Protein AF-A0A920A116-F1 (afdb_monomer_lite)

Foldseek 3Di:
DDDKDKAFAAQVLLVVVVVCQVVCVVQFWHWADDPRGIIITDTDRCVVPDDDVNVVSVVSSVVD

pLDDT: mean 92.76, std 7.44, range [45.88, 97.0]

Sequence (64 aa):
MLIPEVVDLEHIKIQRILELKDDFARLGLILEKFGEGAILVREIPSILGDINVKNLVIDIALRT

Secondary structure (DSSP, 8-state):
-PPPEEEE--HHHHHHHHHTHHHHHHTT-EEEE-SSSEEEEEE--GGG-S--HHHHHHHHHTT-

Radius of gyration: 10.8 Å; chains: 1; bounding box: 22×26×26 Å

Structure (mmCIF, N/CA/C/O backbone):
data_AF-A0A920A116-F1
#
_entry.id   AF-A0A920A116-F1
#
loop_
_atom_site.group_PDB
_atom_site.id
_atom_site.type_symbol
_atom_site.label_atom_id
_atom_site.label_alt_id
_atom_site.label_comp_id
_atom_site.label_asym_id
_atom_site.label_entity_id
_atom_site.label_seq_id
_atom_site.pdbx_PDB_ins_code
_atom_site.Cartn_x
_atom_site.Cartn_y
_atom_site.Cartn_z
_atom_site.occupancy
_atom_site.B_iso_or_equiv
_atom_site.auth_seq_id
_atom_site.auth_comp_id
_atom_site.auth_asym_id
_atom_site.auth_atom_id
_atom_site.pdbx_PDB_model_num
ATOM 1 N N . MET A 1 1 ? 9.914 -16.086 -3.584 1.00 45.88 1 MET A N 1
ATOM 2 C CA . MET A 1 1 ? 9.363 -15.388 -2.403 1.00 45.88 1 MET A CA 1
ATOM 3 C C . MET A 1 1 ? 9.351 -13.912 -2.732 1.00 45.88 1 MET A C 1
ATOM 5 O O . MET A 1 1 ? 10.416 -13.396 -3.046 1.00 45.88 1 MET A O 1
ATOM 9 N N . LEU A 1 2 ? 8.184 -13.267 -2.737 1.00 67.81 2 LEU A N 1
ATOM 10 C CA . LEU A 1 2 ? 8.128 -11.808 -2.817 1.00 67.81 2 LEU A CA 1
ATOM 11 C C . LEU A 1 2 ? 8.550 -11.263 -1.451 1.00 67.81 2 LEU A C 1
ATOM 13 O O . LEU A 1 2 ? 8.060 -11.729 -0.421 1.00 67.81 2 LEU A O 1
ATOM 17 N N . ILE A 1 3 ? 9.515 -10.351 -1.440 1.00 83.19 3 ILE A N 1
ATOM 18 C CA . ILE A 1 3 ? 9.841 -9.586 -0.238 1.00 83.19 3 ILE A CA 1
ATOM 19 C C . ILE A 1 3 ? 8.726 -8.541 -0.103 1.00 83.19 3 ILE A C 1
ATOM 21 O O . ILE A 1 3 ? 8.456 -7.853 -1.088 1.00 83.19 3 ILE A O 1
ATOM 25 N N . PRO A 1 4 ? 8.042 -8.439 1.050 1.00 90.69 4 PRO A N 1
ATOM 26 C CA . PRO A 1 4 ? 7.022 -7.418 1.227 1.00 90.69 4 PRO A CA 1
ATOM 27 C C . PRO A 1 4 ? 7.617 -6.016 1.101 1.00 90.69 4 PRO A C 1
ATOM 29 O O . PRO A 1 4 ? 8.696 -5.746 1.629 1.00 90.69 4 PRO A O 1
ATOM 32 N N . GLU A 1 5 ? 6.896 -5.121 0.435 1.00 93.44 5 GLU A N 1
ATOM 33 C CA . GLU A 1 5 ? 7.335 -3.742 0.222 1.00 93.44 5 GLU A CA 1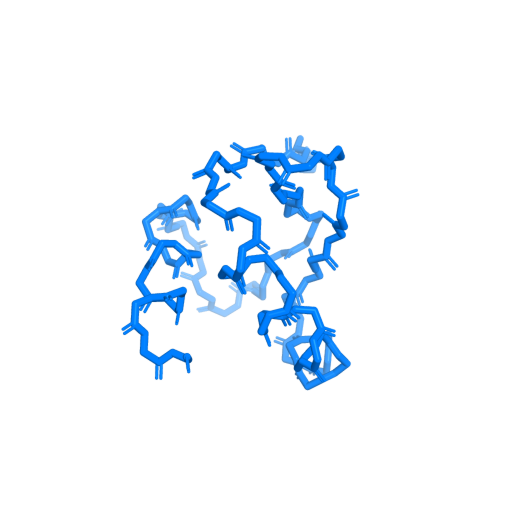
ATOM 34 C C . GLU A 1 5 ? 6.662 -2.807 1.224 1.00 93.44 5 GLU A C 1
ATOM 36 O O . GLU A 1 5 ? 5.450 -2.864 1.428 1.00 93.44 5 GLU A O 1
ATOM 41 N N . VAL A 1 6 ? 7.446 -1.922 1.839 1.00 95.81 6 VAL A N 1
ATOM 42 C CA . VAL A 1 6 ? 6.945 -0.895 2.761 1.00 95.81 6 VAL A CA 1
ATOM 43 C C . VAL A 1 6 ? 6.818 0.429 2.012 1.00 95.81 6 VAL A C 1
ATOM 45 O O . VAL A 1 6 ? 7.737 0.831 1.289 1.00 95.81 6 VAL A O 1
ATOM 48 N N . VAL A 1 7 ? 5.674 1.093 2.174 1.00 96.56 7 VAL A N 1
ATOM 49 C CA . VAL A 1 7 ? 5.354 2.381 1.550 1.00 96.56 7 VAL A CA 1
ATOM 50 C C . VAL A 1 7 ? 4.987 3.383 2.636 1.00 96.56 7 VAL A C 1
ATOM 52 O O . VAL A 1 7 ? 3.996 3.196 3.345 1.00 96.56 7 VAL A O 1
ATOM 55 N N . ASP A 1 8 ? 5.773 4.451 2.740 1.00 97.00 8 ASP A N 1
ATOM 56 C CA . ASP A 1 8 ? 5.509 5.547 3.669 1.00 97.00 8 ASP A CA 1
ATOM 57 C C . ASP A 1 8 ? 4.340 6.400 3.168 1.00 97.00 8 ASP A C 1
ATOM 59 O O . ASP A 1 8 ? 4.304 6.824 2.010 1.00 97.00 8 ASP A O 1
ATOM 63 N N . LEU A 1 9 ? 3.371 6.653 4.044 1.00 96.44 9 LEU A N 1
ATOM 64 C CA . LEU A 1 9 ? 2.158 7.409 3.754 1.00 96.44 9 LEU A CA 1
ATOM 65 C C . LEU A 1 9 ? 1.672 8.144 5.004 1.00 96.44 9 LEU A C 1
ATOM 67 O O . LEU A 1 9 ? 1.881 7.721 6.137 1.00 96.44 9 LEU A O 1
ATOM 71 N N . GLU A 1 10 ? 0.936 9.231 4.796 1.00 96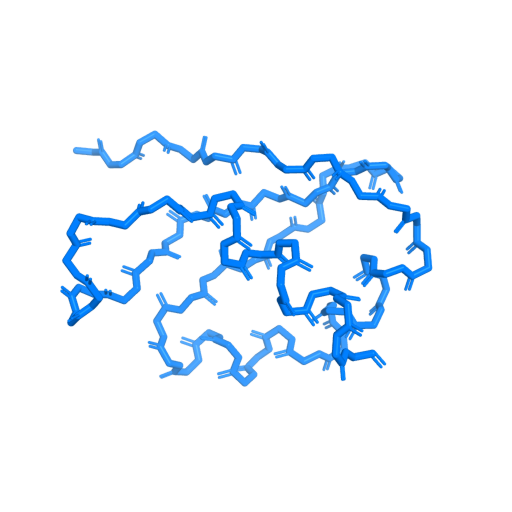.12 10 GLU A N 1
ATOM 72 C CA . GLU A 1 10 ? 0.262 9.928 5.888 1.00 96.12 10 GLU A CA 1
ATOM 73 C C . GLU A 1 10 ? -0.803 9.037 6.542 1.00 96.12 10 GLU A C 1
ATOM 75 O O . GLU A 1 10 ? -1.559 8.340 5.858 1.00 96.12 10 GLU A O 1
ATOM 80 N N . HIS A 1 11 ? -0.927 9.134 7.867 1.00 95.06 11 HIS A N 1
ATOM 81 C CA . HIS A 1 11 ? -1.855 8.325 8.658 1.00 95.06 11 HIS A CA 1
ATOM 82 C C . HIS A 1 11 ? -3.291 8.330 8.111 1.00 95.06 11 HIS A C 1
ATOM 84 O O . HIS A 1 11 ? -3.934 7.284 8.024 1.00 95.06 11 HIS A O 1
ATOM 90 N N . ILE A 1 12 ? -3.782 9.5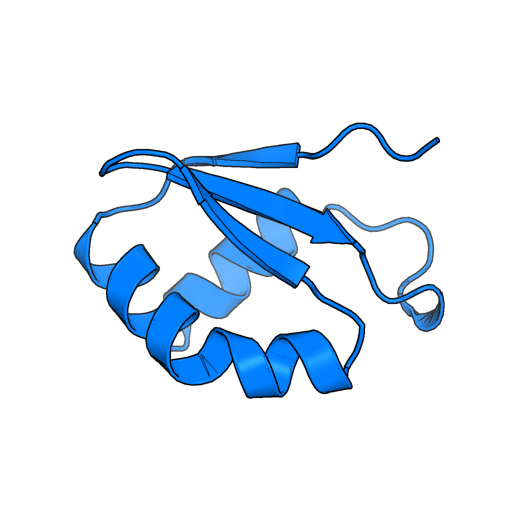01 7.690 1.00 95.06 12 ILE A N 1
ATOM 91 C CA . ILE A 1 12 ? -5.140 9.653 7.158 1.00 95.06 12 ILE A CA 1
ATOM 92 C C . ILE A 1 12 ? -5.352 8.872 5.854 1.00 95.06 12 ILE A C 1
ATOM 94 O O . ILE A 1 12 ? -6.403 8.263 5.668 1.00 95.06 12 ILE A O 1
ATOM 98 N N . LYS A 1 13 ? -4.341 8.824 4.977 1.00 95.94 13 LYS A N 1
ATOM 99 C CA . LYS A 1 13 ? -4.383 8.058 3.723 1.00 95.94 13 LYS A CA 1
ATOM 100 C C . LYS A 1 13 ? -4.367 6.562 4.002 1.00 95.94 13 LYS A C 1
ATOM 102 O O . LYS A 1 13 ? -5.116 5.815 3.385 1.00 95.94 13 LYS A O 1
ATOM 107 N N . ILE A 1 14 ? -3.562 6.138 4.977 1.00 96.31 14 ILE A N 1
ATOM 108 C CA . ILE A 1 14 ? -3.521 4.742 5.420 1.00 96.31 14 ILE A CA 1
ATOM 109 C C . ILE A 1 14 ? -4.901 4.302 5.911 1.00 96.31 14 ILE A C 1
ATOM 111 O O . ILE A 1 14 ? -5.358 3.235 5.519 1.00 96.31 14 ILE A O 1
ATOM 115 N N . GLN A 1 15 ? -5.588 5.115 6.722 1.00 95.31 15 GLN A N 1
ATOM 116 C CA . GLN A 1 15 ? -6.938 4.773 7.185 1.00 95.31 15 GLN A CA 1
ATOM 117 C C . GLN A 1 15 ? -7.914 4.580 6.015 1.00 95.31 15 GLN A C 1
ATOM 119 O O . GLN A 1 15 ? -8.551 3.535 5.943 1.00 95.31 15 GLN A O 1
ATOM 124 N N . ARG A 1 16 ? -7.949 5.509 5.050 1.00 94.88 16 ARG A N 1
ATOM 125 C CA . ARG A 1 16 ? -8.819 5.401 3.862 1.00 94.88 16 ARG A CA 1
ATOM 126 C C . ARG A 1 16 ? -8.536 4.164 3.015 1.00 94.88 16 ARG A C 1
ATOM 128 O O . ARG A 1 16 ? -9.454 3.478 2.589 1.00 94.88 16 ARG A O 1
ATOM 135 N N . ILE A 1 17 ? -7.262 3.852 2.788 1.00 94.88 17 ILE A N 1
ATOM 136 C CA . ILE A 1 17 ? -6.876 2.651 2.039 1.00 94.88 17 ILE A CA 1
ATOM 137 C C . ILE A 1 17 ? -7.318 1.384 2.782 1.00 94.88 17 ILE A C 1
ATOM 139 O O . ILE A 1 17 ? -7.792 0.437 2.156 1.00 94.88 17 ILE A O 1
ATOM 143 N N . LEU A 1 18 ? -7.181 1.359 4.111 1.00 94.88 18 LEU A N 1
ATOM 144 C CA . LEU A 1 18 ? -7.556 0.205 4.927 1.00 94.88 18 LEU A CA 1
ATOM 145 C C . LEU A 1 18 ? -9.073 -0.023 4.991 1.00 94.88 18 LEU A C 1
ATOM 147 O O . LEU A 1 18 ? -9.478 -1.170 5.165 1.00 94.88 18 LEU A O 1
ATOM 151 N N . GLU A 1 19 ? -9.902 1.007 4.797 1.00 96.06 19 GLU A N 1
ATOM 152 C CA . GLU A 1 19 ? -11.360 0.852 4.639 1.00 96.06 19 GLU A CA 1
ATOM 153 C C . GLU A 1 19 ? -11.723 0.021 3.397 1.00 96.06 19 GLU A C 1
ATOM 155 O O . GLU A 1 19 ? -12.731 -0.680 3.397 1.00 96.06 19 GLU A O 1
ATOM 160 N N . LEU A 1 20 ? -10.872 0.044 2.366 1.00 95.62 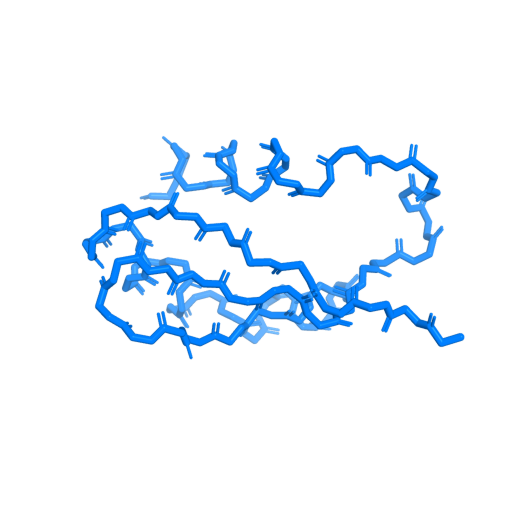20 LEU A N 1
ATOM 161 C CA . LEU A 1 20 ? -11.053 -0.678 1.102 1.00 95.62 20 LEU A CA 1
ATOM 162 C C . LEU A 1 20 ? -10.172 -1.935 0.997 1.00 95.62 20 LEU A C 1
ATOM 164 O O . LEU A 1 20 ? -10.073 -2.536 -0.076 1.00 95.62 20 LEU A O 1
ATOM 168 N N . LYS A 1 21 ? -9.498 -2.359 2.080 1.00 95.19 21 LYS A N 1
ATOM 169 C CA . LYS A 1 21 ? -8.497 -3.440 2.000 1.00 95.19 21 LYS A CA 1
ATOM 170 C C . LYS A 1 21 ? -9.085 -4.742 1.450 1.00 95.19 21 LYS A C 1
ATOM 172 O O . LYS A 1 21 ? -8.401 -5.451 0.719 1.00 95.19 21 LYS A O 1
ATOM 177 N N . ASP A 1 22 ? -10.328 -5.065 1.808 1.00 96.56 22 ASP A N 1
ATOM 178 C CA . ASP A 1 22 ? -10.953 -6.325 1.406 1.00 96.56 22 ASP A CA 1
ATOM 179 C C . ASP A 1 22 ? -11.307 -6.306 -0.088 1.00 96.56 22 ASP A C 1
ATOM 181 O O . ASP A 1 22 ? -11.188 -7.329 -0.763 1.00 96.56 22 ASP A O 1
ATOM 185 N N . ASP A 1 23 ? -11.652 -5.136 -0.641 1.00 96.12 23 ASP A N 1
ATOM 186 C CA . ASP A 1 23 ? -11.809 -4.947 -2.085 1.00 96.12 23 ASP A CA 1
ATOM 187 C C . ASP A 1 23 ? -10.487 -5.170 -2.822 1.00 96.12 23 ASP A C 1
ATOM 189 O O . ASP A 1 23 ? -10.450 -5.916 -3.803 1.00 96.12 23 ASP A O 1
ATOM 193 N N . PHE A 1 24 ? -9.390 -4.590 -2.325 1.00 95.56 24 PHE A N 1
ATOM 194 C CA . PHE A 1 24 ? -8.056 -4.809 -2.888 1.00 95.56 24 PHE A CA 1
ATOM 195 C C . PHE A 1 24 ? -7.616 -6.273 -2.781 1.00 95.56 24 PHE A C 1
ATOM 197 O O . PHE A 1 24 ? -7.097 -6.829 -3.752 1.00 95.56 24 PHE A O 1
ATOM 204 N N . ALA A 1 25 ? -7.902 -6.935 -1.657 1.00 96.25 25 ALA A N 1
ATOM 205 C CA . ALA A 1 25 ? -7.567 -8.338 -1.446 1.00 96.25 25 ALA A CA 1
ATOM 206 C C . ALA A 1 25 ? -8.270 -9.254 -2.460 1.00 96.25 25 ALA A C 1
ATOM 208 O O . ALA A 1 25 ? -7.633 -10.154 -3.006 1.00 96.25 25 ALA A O 1
ATOM 209 N N . ARG A 1 26 ? -9.543 -8.992 -2.804 1.00 96.19 26 ARG A N 1
ATOM 210 C CA . ARG A 1 26 ? -10.237 -9.741 -3.873 1.00 96.19 26 ARG A CA 1
ATOM 211 C C . ARG A 1 26 ? -9.592 -9.575 -5.247 1.00 96.19 26 ARG A C 1
ATOM 213 O O . ARG A 1 26 ? -9.746 -10.449 -6.095 1.00 96.19 26 ARG A O 1
ATOM 220 N N . LEU A 1 27 ? -8.913 -8.455 -5.482 1.00 94.50 27 LEU A N 1
ATOM 221 C CA . LEU A 1 27 ? -8.182 -8.191 -6.720 1.00 94.50 27 LEU A CA 1
ATOM 222 C C . LEU A 1 27 ? -6.763 -8.778 -6.699 1.00 94.50 27 LEU A C 1
ATOM 224 O O . LEU A 1 27 ? -6.094 -8.741 -7.727 1.00 94.50 27 LEU A O 1
ATOM 228 N N . GLY A 1 28 ? -6.313 -9.330 -5.566 1.00 94.56 28 GLY A N 1
ATOM 229 C CA . GLY A 1 28 ? -4.971 -9.883 -5.374 1.00 94.56 28 GLY A CA 1
ATOM 230 C C . GLY A 1 28 ? -3.937 -8.876 -4.857 1.00 94.56 28 GLY A C 1
ATOM 231 O O . GLY A 1 28 ? -2.744 -9.156 -4.928 1.00 94.56 28 GLY A O 1
ATOM 232 N N . LEU A 1 29 ? -4.365 -7.701 -4.377 1.00 95.25 29 LEU A N 1
ATOM 233 C CA . LEU A 1 29 ? -3.502 -6.696 -3.750 1.00 95.25 29 LEU A CA 1
ATOM 234 C C . LEU A 1 29 ? -3.724 -6.711 -2.233 1.00 95.25 29 LEU A C 1
ATOM 236 O O . LEU A 1 29 ? -4.737 -6.217 -1.743 1.00 95.25 29 LEU A O 1
ATOM 240 N N . ILE A 1 30 ? -2.777 -7.269 -1.478 1.00 95.81 30 ILE A N 1
ATOM 241 C CA . ILE A 1 30 ? -2.901 -7.387 -0.018 1.00 95.81 30 ILE A CA 1
ATOM 242 C C . ILE A 1 30 ? -2.110 -6.275 0.664 1.00 95.81 30 ILE A C 1
ATOM 244 O O . ILE A 1 30 ? -0.878 -6.236 0.590 1.00 95.81 30 ILE A O 1
ATOM 248 N N . LEU A 1 31 ? -2.842 -5.399 1.354 1.00 95.94 31 LEU A N 1
ATOM 249 C CA . LEU A 1 31 ? -2.321 -4.244 2.078 1.00 95.94 31 LEU A CA 1
ATOM 250 C C . LEU A 1 31 ? -2.535 -4.419 3.586 1.00 95.94 31 LEU A C 1
ATOM 252 O O . LEU A 1 31 ? -3.643 -4.712 4.041 1.00 95.94 31 LEU A O 1
ATOM 256 N N . GLU A 1 32 ? -1.483 -4.205 4.370 1.00 95.38 32 GLU A N 1
ATOM 257 C CA . GLU A 1 32 ? -1.507 -4.309 5.830 1.00 95.38 32 GLU A CA 1
ATOM 258 C C . GLU A 1 32 ? -0.932 -3.047 6.481 1.00 95.38 32 GLU A C 1
ATOM 260 O O . GLU A 1 32 ? 0.049 -2.475 6.008 1.00 95.38 32 GLU A O 1
ATOM 265 N N . LYS A 1 33 ? -1.525 -2.606 7.596 1.00 95.38 33 LYS A N 1
ATOM 266 C CA . LYS A 1 33 ? -1.013 -1.459 8.356 1.00 95.38 33 LYS A CA 1
ATOM 267 C C . LYS A 1 33 ? 0.389 -1.762 8.887 1.00 95.38 33 LYS A C 1
ATOM 269 O O . LYS A 1 33 ? 0.589 -2.789 9.531 1.00 95.38 33 LYS A O 1
ATOM 274 N N . PHE A 1 34 ? 1.318 -0.825 8.712 1.00 95.94 34 PHE A N 1
ATOM 275 C CA . PHE A 1 34 ? 2.674 -0.929 9.238 1.00 95.94 34 PHE A CA 1
ATOM 276 C C . PHE A 1 34 ? 3.036 0.327 10.038 1.00 95.94 34 PHE A C 1
ATOM 278 O O . PHE A 1 34 ? 3.627 1.278 9.539 1.00 95.94 34 PHE A O 1
ATOM 285 N N . GLY A 1 35 ? 2.633 0.347 11.310 1.00 93.69 35 GLY A N 1
ATOM 286 C CA . GLY A 1 35 ? 2.763 1.538 12.151 1.00 93.69 35 GLY A CA 1
ATOM 287 C C . GLY A 1 35 ? 1.797 2.657 11.744 1.00 93.69 35 GLY A C 1
ATOM 288 O O . GLY A 1 35 ? 0.747 2.409 11.150 1.00 93.69 35 GLY A O 1
ATOM 289 N N . GLU A 1 36 ? 2.107 3.894 12.132 1.00 93.00 36 GLU A N 1
ATOM 290 C CA . GLU A 1 36 ? 1.232 5.049 11.871 1.00 93.00 36 GLU A CA 1
ATOM 291 C C . GLU A 1 36 ? 1.500 5.745 10.538 1.00 93.00 36 GLU A C 1
ATOM 293 O O . GLU A 1 36 ? 0.585 6.377 10.014 1.00 93.00 36 GLU A O 1
ATOM 298 N N . GLY A 1 37 ? 2.721 5.619 10.013 1.00 96.00 37 GLY A N 1
ATOM 299 C CA . GLY A 1 37 ? 3.201 6.344 8.836 1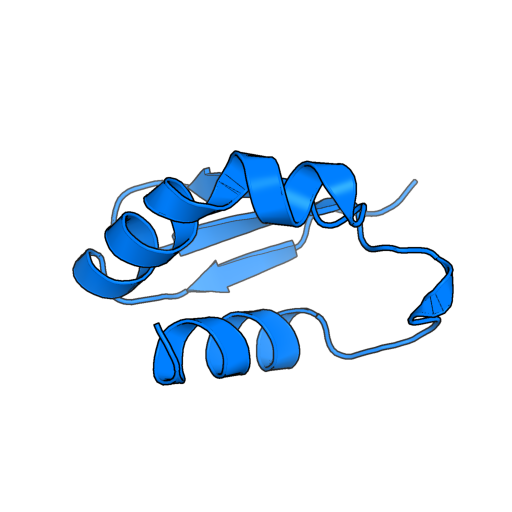.00 96.00 37 GLY A CA 1
ATOM 300 C C . GLY A 1 37 ? 3.553 5.457 7.646 1.00 96.00 37 GLY A C 1
ATOM 301 O O . GLY A 1 37 ? 4.181 5.943 6.712 1.00 96.00 37 GLY A O 1
ATOM 302 N N . ALA A 1 38 ? 3.193 4.171 7.673 1.00 96.75 38 ALA A N 1
ATOM 303 C CA . ALA A 1 38 ? 3.444 3.279 6.552 1.00 96.75 38 ALA A CA 1
ATOM 304 C C . ALA A 1 38 ? 2.388 2.177 6.398 1.00 96.75 38 ALA A C 1
ATOM 306 O O . ALA A 1 38 ? 1.660 1.798 7.324 1.00 96.75 38 ALA A O 1
ATOM 307 N N . ILE A 1 39 ? 2.330 1.646 5.182 1.00 96.44 39 ILE A N 1
ATOM 308 C CA . ILE A 1 39 ? 1.554 0.469 4.811 1.00 96.44 39 ILE A CA 1
ATOM 309 C C . ILE A 1 39 ? 2.483 -0.544 4.142 1.00 96.44 39 ILE A C 1
ATOM 311 O O . ILE A 1 39 ? 3.443 -0.181 3.462 1.00 96.44 39 ILE A O 1
ATOM 315 N N . LEU A 1 40 ? 2.216 -1.822 4.365 1.00 96.19 40 LEU A N 1
ATOM 316 C CA . LEU A 1 40 ? 3.002 -2.930 3.853 1.00 96.19 40 LEU A CA 1
ATOM 317 C C . LEU A 1 40 ? 2.205 -3.655 2.770 1.00 96.19 40 LEU A C 1
ATOM 319 O O . LEU A 1 40 ? 1.038 -3.997 2.962 1.00 96.19 40 LEU A O 1
ATOM 323 N N . VAL A 1 41 ? 2.846 -3.877 1.626 1.00 95.62 41 VAL A N 1
ATOM 324 C CA . VAL A 1 41 ? 2.288 -4.610 0.490 1.00 95.62 41 VAL A CA 1
ATOM 325 C C . VAL A 1 41 ? 2.824 -6.030 0.523 1.00 95.62 41 VAL A C 1
ATOM 327 O O . VAL A 1 41 ? 4.028 -6.249 0.372 1.00 95.62 41 VAL A O 1
ATOM 330 N N . ARG A 1 42 ? 1.941 -7.003 0.750 1.00 94.38 42 ARG A N 1
ATOM 331 C CA . ARG A 1 42 ? 2.328 -8.419 0.880 1.00 94.38 42 ARG A CA 1
ATOM 332 C C . ARG A 1 42 ? 2.228 -9.186 -0.415 1.00 94.38 42 ARG A C 1
ATOM 334 O O . ARG A 1 42 ? 3.066 -10.041 -0.684 1.00 94.38 42 ARG A O 1
ATOM 341 N N . GLU A 1 43 ? 1.202 -8.878 -1.191 1.00 94.12 43 GLU A N 1
ATOM 342 C CA . GLU A 1 43 ? 0.906 -9.563 -2.438 1.00 94.12 43 GLU A CA 1
ATOM 343 C C . GLU A 1 43 ? 0.479 -8.5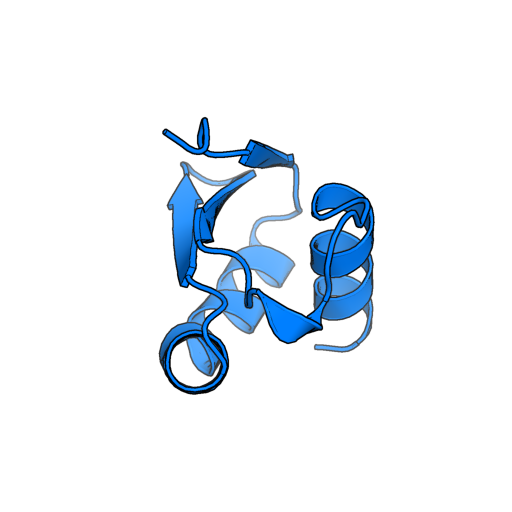50 -3.489 1.00 94.12 43 GLU A C 1
ATOM 345 O O . GLU A 1 43 ? -0.136 -7.529 -3.170 1.00 94.12 43 GLU A O 1
ATOM 350 N N . ILE A 1 44 ? 0.843 -8.843 -4.735 1.00 93.06 44 ILE A N 1
ATOM 351 C CA . ILE A 1 44 ? 0.543 -8.031 -5.909 1.00 93.06 44 ILE A CA 1
ATOM 352 C C . ILE A 1 44 ? -0.142 -8.950 -6.926 1.00 93.06 44 ILE A C 1
ATOM 354 O O . ILE A 1 44 ? 0.357 -10.059 -7.162 1.00 93.06 44 ILE A O 1
ATOM 358 N N . PRO A 1 45 ? -1.234 -8.506 -7.573 1.00 92.69 45 PRO A N 1
ATOM 359 C CA . PRO A 1 45 ? -1.906 -9.297 -8.591 1.00 92.69 45 PRO A CA 1
ATOM 360 C C . PRO A 1 45 ? -0.945 -9.624 -9.736 1.00 92.69 45 PRO A C 1
ATOM 362 O O . PRO A 1 45 ? -0.390 -8.719 -10.360 1.00 92.69 45 PRO A O 1
ATOM 365 N N . SER A 1 46 ? -0.787 -10.907 -10.074 1.00 90.56 46 SER A N 1
ATOM 366 C CA . SER A 1 46 ? 0.183 -11.338 -11.095 1.00 90.56 46 SER A CA 1
ATOM 367 C C . SER A 1 46 ? -0.079 -10.740 -12.480 1.00 90.56 46 SER A C 1
ATOM 369 O O . SER A 1 46 ? 0.850 -10.607 -13.271 1.00 90.56 46 SER A O 1
ATOM 371 N N . ILE A 1 47 ? -1.325 -10.344 -12.769 1.00 91.31 47 ILE A N 1
ATOM 372 C CA . ILE A 1 47 ? -1.701 -9.697 -14.032 1.00 91.31 47 ILE A CA 1
ATOM 373 C C . ILE A 1 47 ? -1.053 -8.321 -14.227 1.00 91.31 47 ILE A C 1
ATOM 375 O O . ILE A 1 47 ? -0.919 -7.874 -15.362 1.00 91.31 47 ILE A O 1
ATOM 379 N N . LEU A 1 48 ? -0.634 -7.656 -13.145 1.00 89.50 48 LEU A N 1
ATOM 380 C CA . LEU A 1 48 ? 0.081 -6.384 -13.237 1.00 89.50 48 LEU A CA 1
ATOM 381 C C . LEU A 1 48 ? 1.531 -6.574 -13.703 1.00 89.50 48 LEU A C 1
ATOM 383 O O . LEU A 1 48 ? 2.117 -5.630 -14.218 1.00 89.50 48 LEU A O 1
ATOM 387 N N . GLY A 1 49 ? 2.092 -7.783 -13.595 1.00 87.38 49 GLY A N 1
ATOM 388 C CA . GLY A 1 49 ? 3.469 -8.063 -13.994 1.00 87.38 49 GLY A CA 1
ATOM 389 C C . GLY A 1 49 ? 4.494 -7.311 -13.141 1.00 87.38 49 GLY A C 1
ATOM 390 O O . GLY A 1 49 ? 4.318 -7.160 -11.932 1.00 87.38 49 GLY A O 1
ATOM 391 N N . ASP A 1 50 ? 5.580 -6.868 -13.776 1.00 88.19 50 ASP A N 1
ATOM 392 C CA . ASP A 1 50 ? 6.637 -6.094 -13.122 1.00 88.19 50 ASP A CA 1
ATOM 393 C C . ASP A 1 50 ? 6.267 -4.603 -13.114 1.00 88.19 50 ASP A C 1
ATOM 395 O O . ASP A 1 50 ? 6.344 -3.913 -14.134 1.00 88.19 50 ASP A O 1
ATOM 399 N N . ILE A 1 51 ? 5.796 -4.122 -11.964 1.00 91.00 51 ILE A N 1
ATOM 400 C CA . ILE A 1 51 ? 5.374 -2.735 -11.757 1.00 91.00 51 ILE A CA 1
ATOM 401 C C . ILE A 1 51 ? 6.046 -2.139 -10.529 1.00 91.00 51 ILE A C 1
ATOM 403 O O . ILE A 1 51 ? 6.373 -2.825 -9.560 1.00 91.00 51 ILE A O 1
ATOM 407 N N . ASN A 1 52 ? 6.150 -0.811 -10.510 1.00 93.50 52 ASN A N 1
ATOM 408 C CA . ASN A 1 52 ? 6.511 -0.098 -9.294 1.00 93.50 52 ASN A CA 1
ATOM 409 C C . ASN A 1 52 ? 5.309 -0.057 -8.334 1.00 93.50 52 ASN A C 1
ATOM 411 O O . ASN A 1 52 ? 4.475 0.850 -8.385 1.00 93.50 52 ASN A O 1
ATOM 415 N N . VAL A 1 53 ? 5.237 -1.048 -7.445 1.00 92.94 53 VAL A N 1
ATOM 416 C CA . VAL A 1 53 ? 4.156 -1.181 -6.460 1.00 92.94 53 VAL A CA 1
ATOM 417 C C . VAL A 1 53 ? 4.070 0.008 -5.501 1.00 92.94 53 VAL A C 1
ATOM 419 O O . VAL A 1 53 ? 2.972 0.389 -5.102 1.00 92.94 53 VAL A O 1
ATOM 422 N N . LYS A 1 54 ? 5.201 0.650 -5.175 1.00 93.81 54 LYS A N 1
ATOM 423 C CA . LYS A 1 54 ? 5.212 1.832 -4.299 1.00 93.81 54 LYS A CA 1
ATOM 424 C C . LYS A 1 54 ? 4.445 2.976 -4.941 1.00 93.81 54 LYS A C 1
ATOM 426 O O . LYS A 1 54 ? 3.562 3.550 -4.311 1.00 93.81 54 LYS A O 1
ATOM 431 N N . ASN A 1 55 ? 4.734 3.248 -6.213 1.00 95.31 55 ASN A N 1
ATOM 432 C CA . ASN A 1 55 ? 4.027 4.278 -6.965 1.00 95.31 55 ASN A CA 1
ATOM 433 C C . ASN A 1 55 ? 2.544 3.941 -7.116 1.00 95.31 55 ASN A C 1
ATOM 435 O O . ASN A 1 55 ? 1.727 4.831 -6.927 1.00 95.31 55 ASN A O 1
ATOM 439 N N . LEU A 1 56 ? 2.182 2.677 -7.373 1.00 93.94 56 LEU A N 1
ATOM 440 C CA . LEU A 1 56 ? 0.776 2.259 -7.425 1.00 93.94 56 LEU A CA 1
ATOM 441 C C . LEU A 1 56 ? 0.038 2.578 -6.116 1.00 93.94 56 LEU A C 1
ATOM 443 O O . LEU A 1 56 ? -1.054 3.138 -6.145 1.00 93.94 56 LEU A O 1
ATOM 447 N N . VAL A 1 57 ? 0.629 2.241 -4.970 1.00 94.94 57 VAL A N 1
ATOM 448 C CA . VAL A 1 57 ? 0.016 2.490 -3.658 1.00 94.94 57 VAL A CA 1
ATOM 449 C C . VAL A 1 57 ? -0.112 3.987 -3.372 1.00 94.94 57 VAL A C 1
ATOM 451 O O . VAL A 1 57 ? -1.160 4.421 -2.896 1.00 94.94 57 VAL A O 1
ATOM 454 N N . ILE A 1 58 ? 0.902 4.791 -3.708 1.00 95.44 58 ILE A N 1
ATOM 455 C CA . ILE A 1 58 ? 0.835 6.259 -3.605 1.00 95.44 58 ILE A CA 1
ATOM 456 C C . ILE A 1 58 ? -0.292 6.807 -4.491 1.00 95.44 58 ILE A C 1
ATOM 458 O O . ILE A 1 58 ? -1.076 7.649 -4.057 1.00 95.44 58 ILE A O 1
ATOM 462 N N . ASP A 1 59 ? -0.417 6.294 -5.710 1.00 95.12 59 ASP A N 1
ATOM 463 C CA . ASP A 1 59 ? -1.437 6.696 -6.674 1.00 95.12 59 ASP A CA 1
ATOM 464 C C . ASP A 1 59 ? -2.861 6.351 -6.233 1.00 95.12 59 ASP A C 1
ATOM 466 O O . ASP A 1 59 ? -3.793 7.115 -6.503 1.00 95.12 59 ASP A O 1
ATOM 470 N N . ILE A 1 60 ? -3.039 5.207 -5.568 1.00 93.94 60 ILE A N 1
ATOM 471 C CA . ILE A 1 60 ? -4.298 4.823 -4.924 1.00 93.94 60 ILE A CA 1
ATOM 472 C C . ILE A 1 60 ? -4.594 5.803 -3.785 1.00 93.94 60 ILE A C 1
ATOM 474 O O . ILE A 1 60 ? -5.673 6.390 -3.751 1.00 93.94 60 ILE A O 1
ATOM 478 N N . ALA A 1 61 ? -3.610 6.056 -2.918 1.00 93.25 61 ALA A N 1
ATOM 479 C CA . ALA A 1 61 ? -3.730 6.941 -1.761 1.00 93.25 61 ALA A CA 1
ATOM 480 C C . ALA A 1 61 ? -4.094 8.395 -2.116 1.00 93.25 61 ALA A C 1
ATOM 482 O O . ALA A 1 61 ? -4.618 9.124 -1.276 1.00 93.25 61 ALA A O 1
ATOM 483 N N . LEU A 1 62 ? -3.782 8.846 -3.335 1.00 92.50 62 LEU A N 1
ATOM 484 C CA . LEU A 1 62 ? -4.139 10.177 -3.836 1.00 92.50 62 LEU A CA 1
ATOM 485 C C . LEU A 1 62 ? -5.593 10.278 -4.321 1.00 92.50 62 LEU A C 1
ATOM 487 O O . LEU A 1 62 ? -6.109 11.388 -4.439 1.00 92.50 62 LEU A O 1
ATOM 491 N N . ARG A 1 63 ? -6.234 9.150 -4.646 1.00 87.38 63 ARG A N 1
ATOM 492 C CA . ARG A 1 63 ? -7.572 9.095 -5.262 1.00 87.38 63 ARG A CA 1
ATOM 493 C C . ARG A 1 63 ? -8.666 8.605 -4.309 1.00 87.38 63 ARG A C 1
ATOM 495 O O . ARG A 1 63 ? -9.836 8.674 -4.675 1.00 87.38 63 ARG A O 1
ATOM 502 N N . THR A 1 64 ? -8.285 8.134 -3.122 1.00 79.38 64 THR A N 1
ATOM 503 C CA . THR A 1 64 ? -9.170 7.748 -2.009 1.00 79.38 64 THR A CA 1
ATOM 504 C C . THR A 1 64 ? -9.258 8.855 -0.964 1.00 79.38 64 THR A C 1
ATOM 506 O O . THR A 1 64 ? -10.369 9.313 -0.642 1.00 79.38 64 THR A O 1
#